Protein AF-A0A7V4T5C8-F1 (afdb_monomer_lite)

Secondary structure (DSSP, 8-state):
-PPPPEEEEESSTT---TTHHHHHHHTT--EEEEETTTTPPPPPGGG-SEEEE---SS-TT-TTT-THHHHHHHHHHHHHHTT--EEE-THHHHHHHHHTTPPEEEEEEEEEEEEE----S-TT-TTTTT---SEEEEEEEEEEPPPTT---

Structure (mmCIF, N/CA/C/O backbone):
data_AF-A0A7V4T5C8-F1
#
_entry.id   AF-A0A7V4T5C8-F1
#
loop_
_atom_site.group_PDB
_atom_site.id
_atom_site.type_symbol
_atom_site.label_atom_id
_atom_site.label_alt_id
_atom_site.label_comp_id
_atom_site.label_asym_id
_atom_site.label_entity_id
_atom_site.label_seq_id
_atom_site.pdbx_PDB_ins_code
_atom_site.Cartn_x
_atom_site.Cartn_y
_atom_site.Cartn_z
_atom_site.occupancy
_atom_site.B_iso_or_equiv
_atom_site.auth_seq_id
_atom_site.auth_comp_id
_atom_site.auth_asym_id
_atom_site.auth_atom_id
_atom_site.pdbx_PDB_model_num
ATOM 1 N N . MET A 1 1 ? 12.016 -25.396 -4.461 1.00 54.81 1 MET A N 1
ATOM 2 C CA . MET A 1 1 ? 11.823 -24.236 -5.357 1.00 54.81 1 MET A CA 1
ATOM 3 C C . MET A 1 1 ? 12.269 -22.999 -4.589 1.00 54.81 1 MET A C 1
ATOM 5 O O . MET A 1 1 ? 12.008 -22.980 -3.389 1.00 54.81 1 MET A O 1
ATOM 9 N N . PRO A 1 2 ? 13.008 -22.051 -5.192 1.00 68.75 2 PRO A N 1
ATOM 10 C CA . PRO A 1 2 ? 13.345 -20.801 -4.510 1.00 68.75 2 PRO A CA 1
ATOM 11 C C . PRO A 1 2 ? 12.057 -20.051 -4.136 1.00 68.75 2 PRO A C 1
ATOM 13 O O . PRO A 1 2 ? 11.071 -20.137 -4.867 1.00 68.75 2 PRO A O 1
ATOM 16 N N . LEU A 1 3 ? 12.049 -19.370 -2.986 1.00 80.88 3 LEU A N 1
ATOM 17 C CA . LEU A 1 3 ? 10.924 -18.514 -2.606 1.00 80.88 3 LEU A CA 1
ATOM 18 C C . LEU A 1 3 ? 10.805 -17.364 -3.610 1.00 80.88 3 LEU A C 1
ATOM 20 O O . LEU A 1 3 ? 11.793 -16.688 -3.890 1.00 80.88 3 LEU A O 1
ATOM 24 N N . MET A 1 4 ? 9.598 -17.145 -4.129 1.00 91.81 4 MET A N 1
ATOM 25 C CA . MET A 1 4 ? 9.291 -15.969 -4.942 1.00 91.81 4 MET A CA 1
ATOM 26 C C . MET A 1 4 ? 9.348 -14.699 -4.076 1.00 91.81 4 MET A C 1
ATOM 28 O O . MET A 1 4 ? 8.933 -14.748 -2.912 1.00 91.81 4 MET A O 1
ATOM 32 N N . PRO A 1 5 ? 9.856 -13.577 -4.609 1.00 96.69 5 PRO A N 1
ATOM 33 C CA . PRO A 1 5 ? 10.064 -12.358 -3.840 1.00 96.69 5 PRO A CA 1
ATOM 34 C C . PRO A 1 5 ? 8.778 -11.574 -3.560 1.00 96.69 5 PRO A C 1
ATOM 36 O O . PRO A 1 5 ? 7.825 -11.586 -4.343 1.00 96.69 5 PRO A O 1
ATOM 39 N N . ILE A 1 6 ? 8.799 -10.836 -2.451 1.00 98.06 6 ILE A N 1
ATOM 40 C CA . ILE A 1 6 ? 7.866 -9.740 -2.182 1.00 98.06 6 ILE A CA 1
ATOM 41 C C . ILE A 1 6 ? 8.316 -8.518 -2.985 1.00 98.06 6 ILE A C 1
ATOM 43 O O . ILE A 1 6 ? 9.495 -8.166 -2.986 1.00 98.06 6 ILE A O 1
ATOM 47 N N . TRP A 1 7 ? 7.388 -7.841 -3.650 1.00 98.00 7 TRP A N 1
ATOM 48 C CA . TRP A 1 7 ? 7.684 -6.634 -4.416 1.00 98.00 7 TRP A CA 1
ATOM 49 C C . TRP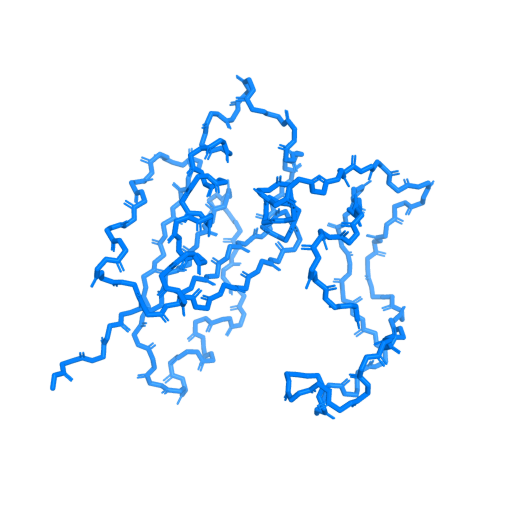 A 1 7 ? 7.212 -5.388 -3.678 1.00 98.00 7 TRP A C 1
ATOM 51 O O . TRP A 1 7 ? 6.043 -5.268 -3.317 1.00 98.00 7 TRP A O 1
ATOM 61 N N . ILE A 1 8 ? 8.134 -4.452 -3.462 1.00 97.94 8 ILE A N 1
ATOM 62 C CA . ILE A 1 8 ? 7.873 -3.179 -2.798 1.00 97.94 8 ILE A CA 1
ATOM 63 C C . ILE A 1 8 ? 7.803 -2.072 -3.854 1.00 97.94 8 ILE A C 1
ATOM 65 O O . ILE A 1 8 ? 8.789 -1.778 -4.533 1.00 97.94 8 ILE A O 1
ATOM 69 N N . ILE A 1 9 ? 6.634 -1.459 -3.991 1.00 97.69 9 ILE A N 1
ATOM 70 C CA . ILE A 1 9 ? 6.352 -0.391 -4.949 1.00 97.69 9 ILE A CA 1
ATOM 71 C C . ILE A 1 9 ? 6.513 0.948 -4.235 1.00 97.69 9 ILE A C 1
ATOM 73 O O . ILE A 1 9 ? 5.810 1.222 -3.265 1.00 97.69 9 ILE A O 1
ATOM 77 N N . ARG A 1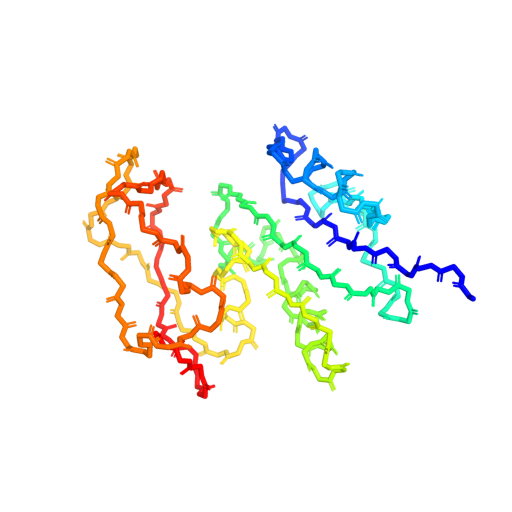 10 ? 7.452 1.777 -4.699 1.00 96.69 10 ARG A N 1
ATOM 78 C CA . ARG A 1 10 ? 7.657 3.144 -4.201 1.00 96.69 10 ARG A CA 1
ATOM 79 C C . ARG A 1 10 ? 7.084 4.170 -5.167 1.00 96.69 10 ARG A C 1
ATOM 81 O O . ARG A 1 10 ? 7.210 4.019 -6.384 1.00 96.69 10 ARG A O 1
ATOM 88 N N . HIS A 1 11 ? 6.557 5.259 -4.614 1.00 95.62 11 HIS A N 1
ATOM 89 C CA . HIS A 1 11 ? 6.019 6.369 -5.403 1.00 95.62 11 HIS A CA 1
ATOM 90 C C . HIS A 1 11 ? 6.954 7.575 -5.450 1.00 95.62 11 HIS A C 1
ATOM 92 O O . HIS A 1 11 ? 6.862 8.368 -6.379 1.00 95.62 11 HIS A O 1
ATOM 98 N N . VAL A 1 12 ? 7.913 7.701 -4.526 1.00 89.19 12 VAL A N 1
ATOM 99 C CA . VAL A 1 12 ? 8.959 8.736 -4.575 1.00 89.19 12 VAL A CA 1
ATOM 100 C C . VAL A 1 12 ? 10.336 8.170 -4.245 1.00 89.19 12 VAL A C 1
ATOM 102 O O . VAL A 1 12 ? 10.495 7.329 -3.364 1.00 89.19 12 VAL A O 1
ATOM 105 N N . ASP A 1 13 ? 11.361 8.684 -4.919 1.00 79.69 13 ASP A N 1
ATOM 106 C CA . ASP A 1 13 ? 12.721 8.129 -4.842 1.00 79.69 13 ASP A CA 1
ATOM 107 C C . ASP A 1 13 ? 13.381 8.260 -3.478 1.00 79.69 13 ASP A C 1
ATOM 109 O O . ASP A 1 13 ? 14.206 7.432 -3.088 1.00 79.69 13 ASP A O 1
ATOM 113 N N . HIS A 1 14 ? 13.017 9.316 -2.756 1.00 75.00 14 HIS A N 1
ATOM 114 C CA . HIS A 1 14 ? 13.562 9.625 -1.443 1.00 75.00 14 HIS A CA 1
ATOM 115 C C . HIS A 1 14 ? 12.779 8.965 -0.301 1.00 75.00 14 HIS A C 1
ATOM 117 O O . HIS A 1 14 ? 13.228 9.036 0.847 1.00 75.00 14 HIS A O 1
ATOM 123 N N . GLU A 1 15 ? 11.641 8.317 -0.577 1.00 72.50 15 GLU A N 1
ATOM 124 C CA . GLU A 1 15 ? 10.942 7.543 0.443 1.00 72.50 15 GLU A CA 1
ATOM 125 C C . GLU A 1 15 ? 11.759 6.292 0.754 1.00 72.50 15 GLU A C 1
ATOM 127 O O . GLU A 1 15 ? 12.058 5.442 -0.093 1.00 72.50 15 GLU A O 1
ATOM 132 N N . ARG A 1 16 ? 12.183 6.220 2.013 1.00 83.25 16 ARG A N 1
ATOM 133 C CA . ARG A 1 16 ? 12.911 5.072 2.532 1.00 83.25 16 ARG A CA 1
ATOM 134 C C . ARG A 1 16 ? 11.925 3.933 2.738 1.00 83.25 16 ARG A C 1
ATOM 136 O O . ARG A 1 16 ? 10.810 4.145 3.194 1.00 83.25 16 ARG A O 1
ATOM 143 N N . LEU A 1 17 ? 12.399 2.708 2.548 1.00 92.25 17 LEU A N 1
ATOM 144 C CA . LEU A 1 17 ? 11.632 1.491 2.835 1.00 92.25 17 LEU A CA 1
ATOM 145 C C . LEU A 1 17 ? 11.387 1.262 4.347 1.00 92.25 17 LEU A C 1
ATOM 147 O O . LEU A 1 17 ? 10.779 0.270 4.742 1.00 92.25 17 LEU A O 1
ATOM 151 N N . GLY A 1 18 ? 11.871 2.163 5.210 1.00 93.12 18 GLY A N 1
ATOM 152 C CA . GLY A 1 18 ? 11.693 2.086 6.657 1.00 93.12 18 GLY A CA 1
ATOM 153 C C . GLY A 1 18 ? 12.231 0.778 7.239 1.00 93.12 18 GLY A C 1
ATOM 154 O O . GLY A 1 18 ? 13.340 0.354 6.918 1.00 93.12 18 GLY A O 1
ATOM 155 N N . HIS A 1 19 ? 11.430 0.144 8.095 1.00 94.62 19 HIS A N 1
ATOM 156 C CA . HIS A 1 19 ? 11.763 -1.131 8.735 1.00 94.62 19 HIS A CA 1
ATOM 157 C C . HIS A 1 19 ? 11.493 -2.359 7.854 1.00 94.62 19 HIS A C 1
ATOM 159 O O . HIS A 1 19 ? 11.933 -3.449 8.213 1.00 94.62 19 HIS A O 1
ATOM 165 N N . ILE A 1 20 ? 10.803 -2.205 6.714 1.00 96.69 20 ILE A N 1
ATOM 166 C CA . ILE A 1 20 ? 10.361 -3.331 5.876 1.00 96.69 20 ILE A CA 1
ATOM 167 C C . ILE A 1 20 ? 11.537 -4.234 5.463 1.00 96.69 20 ILE A C 1
ATOM 169 O O . ILE A 1 20 ? 11.447 -5.427 5.740 1.00 96.69 20 ILE A O 1
ATOM 173 N N . PRO A 1 21 ? 12.657 -3.723 4.902 1.00 96.38 21 PRO A N 1
ATOM 174 C CA . PRO A 1 21 ? 13.799 -4.558 4.524 1.00 96.38 21 PRO A CA 1
ATOM 175 C C . PRO A 1 21 ? 14.317 -5.412 5.680 1.00 96.38 21 PRO A C 1
ATOM 177 O O . PRO A 1 21 ? 14.445 -6.620 5.541 1.00 96.38 21 PRO A O 1
ATOM 180 N N . SER A 1 22 ? 14.513 -4.797 6.851 1.00 97.44 22 SER A N 1
ATOM 181 C CA . SER A 1 22 ? 15.032 -5.485 8.036 1.00 97.44 22 SER A CA 1
ATOM 182 C C . SER A 1 22 ? 14.107 -6.607 8.506 1.00 97.44 22 SER A C 1
ATOM 184 O O . SER A 1 22 ? 14.592 -7.651 8.932 1.00 97.44 22 SER A O 1
ATOM 186 N N . ILE A 1 23 ? 12.788 -6.396 8.444 1.00 96.62 23 ILE A N 1
ATOM 187 C CA . ILE A 1 23 ? 11.791 -7.404 8.828 1.00 96.62 23 ILE A CA 1
ATOM 188 C C . ILE A 1 23 ? 11.786 -8.554 7.814 1.00 96.62 23 ILE A C 1
ATOM 190 O O . ILE A 1 23 ? 11.767 -9.720 8.202 1.00 96.62 23 ILE A O 1
ATOM 194 N N . LEU A 1 24 ? 11.819 -8.247 6.514 1.00 96.81 24 LEU A N 1
ATOM 195 C CA . LEU A 1 24 ? 11.849 -9.271 5.467 1.00 96.81 24 LEU A CA 1
ATOM 196 C C . LEU A 1 24 ? 13.144 -10.093 5.514 1.00 96.81 24 LEU A C 1
ATOM 198 O O . LEU A 1 24 ? 13.086 -11.315 5.378 1.00 96.81 24 LEU A O 1
ATOM 202 N N . ASP A 1 25 ? 14.280 -9.454 5.800 1.00 96.81 25 ASP A N 1
ATOM 203 C CA . ASP A 1 25 ? 15.570 -10.119 6.009 1.00 96.81 25 ASP A CA 1
ATOM 204 C C . ASP A 1 25 ? 15.533 -11.068 7.220 1.00 96.81 25 ASP A C 1
ATOM 206 O O . ASP A 1 25 ? 15.972 -12.217 7.119 1.00 96.81 25 ASP A O 1
ATOM 210 N N . GLU A 1 26 ? 14.959 -10.636 8.351 1.00 97.50 26 GLU A N 1
ATOM 211 C CA . GLU A 1 26 ? 14.777 -11.477 9.547 1.00 97.50 26 GLU A CA 1
ATOM 212 C C . GLU A 1 26 ? 13.906 -12.708 9.250 1.00 97.50 26 GLU A C 1
ATOM 214 O O . GLU A 1 26 ? 14.233 -13.831 9.647 1.00 97.50 26 GLU A O 1
ATOM 219 N N . LEU A 1 27 ? 12.831 -12.511 8.480 1.00 95.94 27 LEU A N 1
ATOM 220 C CA . LEU A 1 27 ? 11.934 -13.574 8.025 1.00 95.94 27 LEU A CA 1
ATOM 221 C C . LEU A 1 27 ? 12.513 -14.412 6.872 1.00 95.94 27 LEU A C 1
ATOM 223 O O . LEU A 1 27 ? 11.904 -15.410 6.483 1.00 95.94 27 LEU A O 1
ATOM 227 N N . LYS A 1 28 ? 13.687 -14.043 6.341 1.00 96.44 28 LYS A N 1
ATOM 228 C CA . LYS A 1 28 ? 14.344 -14.670 5.181 1.00 96.44 28 LYS A CA 1
ATOM 229 C C . LYS A 1 28 ? 13.453 -14.696 3.936 1.00 96.44 28 LYS A C 1
ATOM 231 O O . LYS A 1 28 ? 13.484 -15.652 3.157 1.00 96.44 28 LYS A O 1
ATOM 236 N N . LEU A 1 29 ? 12.652 -13.650 3.760 1.00 96.12 29 LEU A N 1
ATOM 237 C CA . LEU A 1 29 ? 11.794 -13.457 2.600 1.00 96.12 29 LEU A CA 1
ATOM 238 C C . LEU A 1 29 ? 12.539 -12.595 1.575 1.00 96.12 29 LEU A C 1
ATOM 240 O O . LEU A 1 29 ? 12.878 -11.452 1.885 1.00 96.12 29 LEU A O 1
ATOM 244 N N . PRO A 1 30 ? 12.812 -13.108 0.361 1.00 97.19 30 PRO A N 1
ATOM 245 C CA . PRO A 1 30 ? 13.442 -12.298 -0.670 1.00 97.19 30 PRO A CA 1
ATOM 246 C C . PRO A 1 30 ? 12.510 -11.154 -1.074 1.00 97.19 30 PRO A C 1
ATOM 248 O O . PRO A 1 30 ? 11.287 -11.314 -1.083 1.00 97.19 30 PRO A O 1
ATOM 251 N N . TYR A 1 31 ? 13.081 -10.007 -1.434 1.00 97.62 31 TYR A N 1
ATOM 252 C CA . TYR A 1 31 ? 12.302 -8.874 -1.914 1.00 97.62 31 TYR A CA 1
ATOM 253 C C . TYR A 1 31 ? 13.012 -8.087 -3.012 1.00 97.62 31 TYR 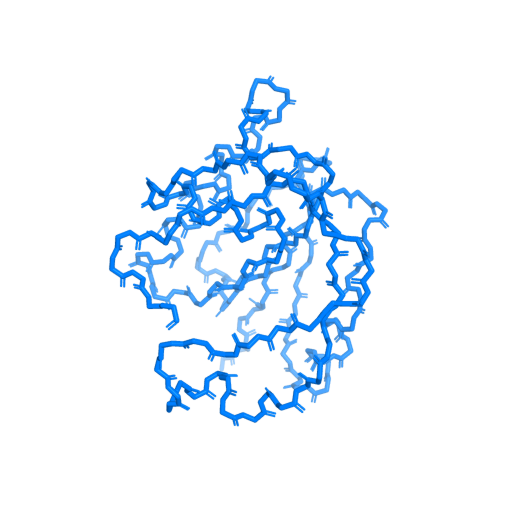A C 1
ATOM 255 O O . TYR A 1 31 ? 14.240 -8.064 -3.112 1.00 97.62 31 TYR A O 1
ATOM 263 N N . HIS A 1 32 ? 12.204 -7.413 -3.821 1.00 96.94 32 HIS A N 1
ATOM 264 C CA . HIS A 1 32 ? 12.634 -6.424 -4.801 1.00 96.94 32 HIS A CA 1
ATOM 265 C C . HIS A 1 32 ? 11.924 -5.101 -4.534 1.00 96.94 32 HIS A C 1
ATOM 267 O O . HIS A 1 32 ? 10.830 -5.078 -3.973 1.00 96.94 32 HIS A O 1
ATOM 273 N N . SER A 1 33 ? 12.541 -3.991 -4.935 1.00 95.94 33 SER A N 1
ATOM 274 C CA . SER A 1 33 ? 11.916 -2.671 -4.858 1.00 95.94 33 SER A CA 1
ATOM 275 C C . SER A 1 33 ? 11.994 -1.963 -6.199 1.00 95.94 33 SER A C 1
ATOM 277 O O . SER A 1 33 ? 13.072 -1.928 -6.792 1.00 95.94 33 SER A O 1
ATOM 279 N N . ILE A 1 34 ? 10.894 -1.343 -6.611 1.00 96.25 34 ILE A N 1
ATOM 280 C CA . ILE A 1 34 ? 10.800 -0.509 -7.816 1.00 96.25 34 ILE A CA 1
ATOM 281 C C . ILE A 1 34 ? 10.327 0.900 -7.450 1.00 96.25 34 ILE A C 1
ATOM 283 O O . ILE A 1 34 ? 9.761 1.104 -6.373 1.00 96.25 34 ILE A O 1
ATOM 287 N N . SER A 1 35 ? 10.578 1.878 -8.318 1.00 95.50 35 SER A N 1
ATOM 288 C CA . SER A 1 35 ? 10.051 3.243 -8.213 1.00 95.50 35 SER A CA 1
ATOM 289 C C . SER A 1 35 ? 9.192 3.584 -9.430 1.00 95.50 35 SER A C 1
ATOM 291 O O . SER A 1 35 ? 9.696 3.734 -10.545 1.00 95.50 35 SER A O 1
ATOM 293 N N . LEU A 1 36 ? 7.885 3.761 -9.220 1.00 95.12 36 LEU A N 1
ATOM 294 C CA . LEU A 1 36 ? 6.979 4.164 -10.298 1.00 95.12 36 LEU A CA 1
ATOM 295 C C . LEU A 1 36 ? 7.194 5.621 -10.728 1.00 95.12 36 LEU A C 1
ATOM 297 O O . LEU A 1 36 ? 6.954 5.944 -11.890 1.00 95.12 36 LEU A O 1
ATOM 301 N N . SER A 1 37 ? 7.724 6.489 -9.854 1.00 89.69 37 SER A N 1
ATOM 302 C CA . SER A 1 37 ? 8.107 7.855 -10.252 1.00 89.69 37 SER A CA 1
ATOM 303 C C . SER A 1 37 ? 9.341 7.903 -11.152 1.00 89.69 37 SER A C 1
ATOM 305 O O . SER A 1 37 ? 9.461 8.834 -11.948 1.00 89.69 37 SER A O 1
ATOM 307 N N . LEU A 1 38 ? 10.203 6.882 -11.109 1.00 92.25 38 LEU A N 1
ATOM 308 C CA . LEU A 1 38 ? 11.296 6.697 -12.075 1.00 92.25 38 LEU A CA 1
ATOM 309 C C . LEU A 1 38 ? 10.887 5.890 -13.307 1.00 92.25 38 LEU A C 1
ATOM 311 O O . LEU A 1 38 ? 11.707 5.687 -14.199 1.00 92.25 38 LEU A O 1
ATOM 315 N N . ASN A 1 39 ? 9.614 5.503 -13.407 1.00 91.94 39 ASN A N 1
ATOM 316 C CA . ASN A 1 39 ? 9.081 4.655 -14.470 1.00 91.94 39 ASN A CA 1
ATOM 317 C C . ASN A 1 39 ? 9.706 3.252 -14.519 1.00 91.94 39 ASN A C 1
ATOM 319 O O . ASN A 1 39 ? 9.763 2.650 -15.595 1.00 91.94 39 ASN A O 1
ATOM 323 N N . ASP A 1 40 ? 10.139 2.710 -13.376 1.00 95.69 40 ASP A N 1
ATOM 324 C CA . ASP A 1 40 ? 10.477 1.290 -13.298 1.00 95.69 40 ASP A CA 1
ATOM 325 C C . ASP A 1 40 ? 9.253 0.442 -13.696 1.00 95.69 40 ASP A C 1
ATOM 327 O O . ASP A 1 40 ? 8.114 0.783 -13.348 1.00 95.69 40 ASP A O 1
ATOM 331 N N . PRO A 1 41 ? 9.445 -0.663 -14.436 1.00 96.44 41 PRO A N 1
ATOM 332 C CA . PRO A 1 41 ? 8.338 -1.513 -14.841 1.00 96.44 41 PRO A CA 1
ATOM 333 C C . PRO A 1 41 ? 7.755 -2.261 -13.638 1.00 96.44 41 PRO A C 1
ATOM 335 O O . PRO A 1 41 ? 8.481 -2.750 -12.771 1.00 96.44 41 PRO A O 1
ATOM 338 N N . LEU A 1 42 ? 6.429 -2.409 -13.628 1.00 97.31 42 LEU A N 1
ATOM 339 C CA . LEU A 1 42 ? 5.755 -3.348 -12.735 1.00 97.31 42 LEU A CA 1
ATOM 340 C C . LEU A 1 42 ? 6.190 -4.786 -13.081 1.00 97.31 42 LEU A C 1
ATOM 342 O O . LEU A 1 42 ? 6.354 -5.098 -14.266 1.00 97.31 42 LEU A O 1
ATOM 346 N N . PRO A 1 43 ? 6.381 -5.663 -12.081 1.00 96.62 43 PRO A N 1
ATOM 347 C CA . PRO A 1 43 ? 6.825 -7.034 -12.313 1.00 96.62 43 PRO A CA 1
ATOM 348 C C . PRO A 1 43 ? 5.746 -7.883 -12.988 1.00 96.62 43 PRO A C 1
ATOM 350 O O . PRO A 1 43 ? 4.557 -7.563 -12.945 1.00 96.62 43 PRO A O 1
ATOM 353 N N . ASN A 1 44 ? 6.144 -9.025 -13.552 1.00 96.44 44 ASN A N 1
ATOM 354 C CA . ASN A 1 44 ? 5.173 -10.058 -13.897 1.00 96.44 44 ASN A CA 1
ATOM 355 C C . ASN A 1 44 ? 4.623 -10.676 -12.600 1.00 96.44 44 ASN A C 1
ATOM 357 O O . ASN A 1 44 ? 5.393 -11.112 -11.750 1.00 96.44 44 ASN A O 1
ATOM 361 N N . LEU A 1 45 ? 3.297 -10.767 -12.466 1.00 96.56 45 LEU A N 1
ATOM 362 C CA . LEU A 1 45 ? 2.637 -11.380 -11.309 1.00 96.56 45 LEU A CA 1
ATOM 363 C C . LEU A 1 45 ? 3.026 -12.851 -11.089 1.00 96.56 45 LEU A C 1
ATOM 365 O O . LEU A 1 45 ? 2.865 -13.348 -9.981 1.00 96.56 45 LEU A O 1
ATOM 369 N N . ASP A 1 46 ? 3.543 -13.551 -12.105 1.00 94.94 46 ASP A N 1
ATOM 370 C CA . ASP A 1 46 ? 4.092 -14.911 -11.958 1.00 94.94 46 ASP A CA 1
ATOM 371 C C . ASP A 1 46 ? 5.365 -14.968 -11.093 1.00 94.94 46 ASP A C 1
ATOM 373 O O . ASP A 1 46 ? 5.782 -16.044 -10.670 1.00 94.94 46 ASP A O 1
ATOM 377 N N . GLU A 1 47 ? 5.980 -13.818 -10.817 1.00 93.12 47 GLU A N 1
ATOM 378 C CA . GLU A 1 47 ? 7.228 -13.670 -10.060 1.00 93.12 47 GLU A CA 1
ATOM 379 C C . GLU A 1 47 ? 7.008 -12.973 -8.705 1.00 93.12 47 GLU A C 1
ATOM 381 O O . GLU A 1 47 ? 7.964 -12.585 -8.032 1.00 93.12 47 GLU A O 1
ATOM 386 N N . VAL A 1 48 ? 5.748 -12.798 -8.292 1.00 95.88 48 VAL A N 1
ATOM 387 C CA . VAL A 1 48 ? 5.357 -12.025 -7.107 1.00 95.88 48 VAL A CA 1
ATOM 388 C C . VAL A 1 48 ? 4.703 -12.939 -6.071 1.00 95.88 48 VAL A C 1
ATOM 390 O O . VAL A 1 48 ? 3.689 -13.569 -6.353 1.00 95.88 48 VAL A O 1
ATOM 393 N N . SER A 1 49 ? 5.253 -13.001 -4.853 1.00 96.94 49 SER A N 1
ATOM 394 C CA . SER A 1 49 ? 4.617 -13.711 -3.722 1.00 96.94 49 SER A CA 1
ATOM 395 C C . SER A 1 49 ? 3.807 -12.801 -2.797 1.00 96.94 49 SER A C 1
ATOM 397 O O . SER A 1 49 ? 3.006 -13.283 -1.999 1.00 96.94 49 SER A O 1
ATOM 399 N N . GLY A 1 50 ? 4.002 -11.489 -2.906 1.00 98.12 50 GLY A N 1
ATOM 400 C CA . GLY A 1 50 ? 3.277 -10.469 -2.160 1.00 98.12 50 GLY A CA 1
ATOM 401 C C . GLY A 1 50 ? 3.692 -9.073 -2.605 1.00 98.12 50 GLY A C 1
ATOM 402 O O . GLY A 1 50 ? 4.763 -8.895 -3.188 1.00 98.12 50 GLY A O 1
ATOM 403 N N . ILE A 1 51 ? 2.839 -8.087 -2.344 1.00 98.62 51 ILE A N 1
ATOM 404 C CA . ILE A 1 51 ? 3.050 -6.698 -2.759 1.00 98.62 51 ILE A CA 1
ATOM 405 C C . ILE A 1 51 ? 2.967 -5.784 -1.541 1.00 98.62 51 ILE A C 1
ATOM 407 O O . ILE A 1 51 ? 2.046 -5.897 -0.733 1.00 98.62 51 ILE A O 1
ATOM 411 N N . ILE A 1 52 ? 3.907 -4.848 -1.436 1.00 98.56 52 ILE A N 1
ATOM 412 C CA . ILE A 1 52 ? 3.830 -3.718 -0.510 1.00 98.56 52 ILE A CA 1
ATOM 413 C C . ILE A 1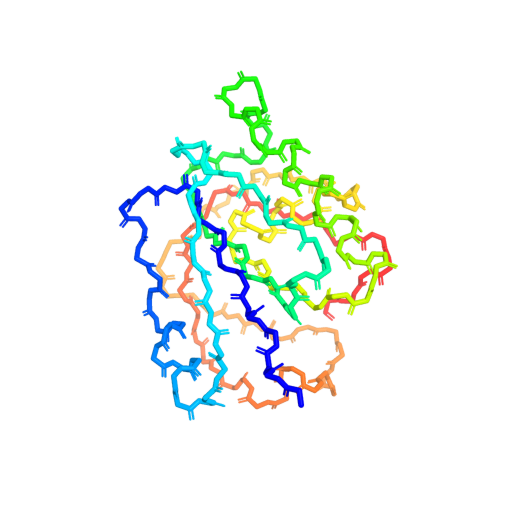 52 ? 3.812 -2.438 -1.344 1.00 98.56 52 ILE A C 1
ATOM 415 O O . ILE A 1 52 ? 4.818 -2.101 -1.961 1.00 98.56 52 ILE A O 1
ATOM 419 N N . SER A 1 53 ? 2.681 -1.736 -1.376 1.00 98.19 53 SER A N 1
ATOM 420 C CA . SER A 1 53 ? 2.552 -0.432 -2.039 1.00 98.19 53 SER A CA 1
ATOM 421 C C . SER A 1 53 ? 2.712 0.681 -1.001 1.00 98.19 53 SER A C 1
ATOM 423 O O . SER A 1 53 ? 1.978 0.734 -0.009 1.00 98.19 53 SER A O 1
ATOM 425 N N . MET A 1 54 ? 3.741 1.509 -1.184 1.00 97.50 54 MET A N 1
ATOM 426 C CA . MET A 1 54 ? 4.218 2.476 -0.191 1.00 97.50 54 MET A CA 1
ATOM 427 C C . MET A 1 54 ? 3.413 3.784 -0.193 1.00 97.50 54 MET A C 1
ATOM 429 O O . MET A 1 54 ? 2.463 3.968 -0.952 1.00 97.50 54 MET A O 1
ATOM 433 N N . GLY A 1 55 ? 3.794 4.712 0.685 1.00 95.56 55 GLY A N 1
ATOM 434 C CA . GLY A 1 55 ? 3.215 6.045 0.732 1.00 95.56 55 GLY A CA 1
ATOM 435 C C . GLY A 1 55 ? 3.656 6.927 -0.436 1.00 95.56 55 GLY A C 1
ATOM 436 O O . GLY A 1 55 ? 4.245 6.485 -1.420 1.00 95.56 55 GLY A O 1
ATOM 437 N N . GLY A 1 56 ? 3.299 8.203 -0.350 1.00 93.75 56 GLY A N 1
ATOM 438 C CA . GLY A 1 56 ? 3.693 9.213 -1.321 1.00 93.75 56 GLY A CA 1
ATOM 439 C C . GLY A 1 56 ? 2.974 10.538 -1.064 1.00 93.75 56 GLY A C 1
ATOM 440 O O . GLY A 1 56 ? 1.906 10.541 -0.455 1.00 93.75 56 GLY A O 1
ATOM 441 N N . PRO A 1 57 ? 3.551 11.673 -1.493 1.00 91.50 57 PRO A N 1
ATOM 442 C CA . PRO A 1 57 ? 2.950 12.997 -1.334 1.00 91.50 57 PRO A CA 1
ATOM 443 C C . PRO A 1 57 ? 1.837 13.304 -2.352 1.00 91.50 57 PRO A C 1
ATOM 445 O O . PRO A 1 57 ? 1.211 14.357 -2.250 1.00 91.50 57 PRO A O 1
ATOM 448 N N . MET A 1 58 ? 1.635 12.441 -3.352 1.00 92.75 58 MET A N 1
ATOM 449 C CA . MET A 1 58 ? 0.617 12.594 -4.396 1.00 92.75 58 MET A CA 1
ATOM 450 C C . MET A 1 58 ? -0.786 12.302 -3.860 1.00 92.75 58 MET A C 1
ATOM 452 O O . MET A 1 58 ? -0.941 11.589 -2.870 1.00 92.75 58 MET A O 1
ATOM 456 N N . SER A 1 59 ? -1.812 12.769 -4.572 1.00 91.94 59 SER A N 1
ATOM 457 C CA . SER A 1 59 ? -3.160 12.219 -4.444 1.00 91.94 59 SER A CA 1
ATOM 458 C C . SER A 1 59 ? -3.348 11.054 -5.418 1.00 91.94 59 SER A C 1
ATOM 460 O O . SER A 1 59 ? -2.885 11.100 -6.558 1.00 91.94 59 SER A O 1
ATOM 462 N N . ALA A 1 60 ? -4.102 10.027 -5.027 1.00 92.62 60 ALA A N 1
ATOM 463 C CA . ALA A 1 60 ? -4.459 8.924 -5.929 1.00 92.62 60 ALA A CA 1
ATOM 464 C C . ALA A 1 60 ? -5.415 9.343 -7.074 1.00 92.62 60 ALA A C 1
ATOM 466 O O . ALA A 1 60 ? -5.696 8.552 -7.977 1.00 92.62 60 ALA A O 1
ATOM 467 N N . TYR A 1 61 ? -5.896 10.592 -7.085 1.00 92.12 61 TYR A N 1
ATOM 468 C CA . TYR A 1 61 ? -6.610 11.172 -8.227 1.00 92.12 61 TYR A CA 1
ATOM 469 C C . TYR A 1 61 ? -5.707 11.890 -9.236 1.00 92.12 61 TYR A C 1
ATOM 471 O O . TYR A 1 61 ? -6.193 12.249 -10.307 1.00 92.12 61 TYR A O 1
ATOM 479 N N . ASP A 1 62 ? -4.412 12.073 -8.962 1.00 92.31 62 ASP A N 1
ATOM 480 C CA . ASP A 1 62 ? -3.489 12.838 -9.818 1.00 92.31 62 ASP A CA 1
ATOM 481 C C . ASP A 1 62 ? -3.061 12.077 -11.096 1.00 92.31 62 ASP A C 1
ATOM 483 O O . ASP A 1 62 ? -1.928 12.195 -11.560 1.00 92.31 62 ASP A O 1
ATOM 487 N N . LYS A 1 63 ? -3.961 11.293 -11.700 1.00 91.38 63 LYS A N 1
ATOM 488 C CA . LYS A 1 63 ? -3.704 10.399 -12.845 1.00 91.38 63 LYS A CA 1
ATOM 489 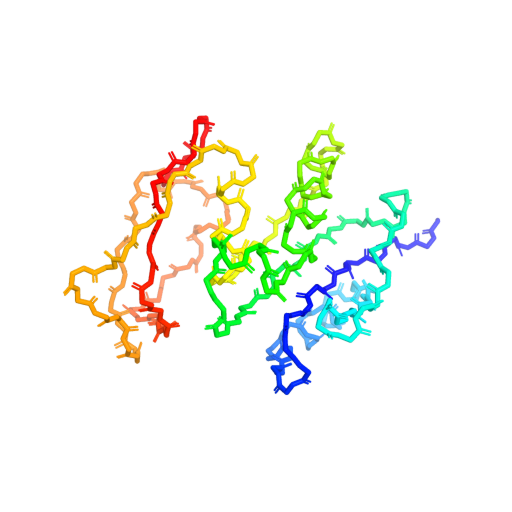C C . LYS A 1 63 ? -3.166 11.130 -14.078 1.00 91.38 63 LYS A C 1
ATOM 491 O O . LYS A 1 63 ? -2.286 10.603 -14.753 1.00 91.38 63 LYS A O 1
ATOM 496 N N . ASP A 1 64 ? -3.612 12.365 -14.307 1.00 92.38 64 ASP A N 1
ATOM 497 C CA . ASP A 1 64 ? -3.136 13.213 -15.411 1.00 92.38 64 ASP A CA 1
ATOM 498 C C . ASP A 1 64 ? -1.656 13.610 -15.255 1.00 92.38 64 ASP A C 1
ATOM 500 O O . ASP A 1 64 ? -0.927 13.770 -16.234 1.00 92.38 64 ASP A O 1
ATOM 504 N N . GLN A 1 65 ? -1.195 13.773 -14.011 1.00 93.56 65 GLN A N 1
ATOM 505 C CA . GLN A 1 65 ? 0.198 14.107 -13.690 1.00 93.56 65 GLN A CA 1
ATOM 506 C C . GLN A 1 65 ? 1.047 12.840 -13.514 1.00 93.56 65 GLN A C 1
ATOM 508 O O . GLN A 1 65 ? 2.255 12.832 -13.768 1.00 93.56 65 GLN A O 1
ATOM 513 N N . HIS A 1 66 ? 0.406 11.754 -13.089 1.00 94.25 66 HIS A N 1
ATOM 514 C CA . HIS A 1 66 ? 1.024 10.520 -12.639 1.00 94.25 66 HIS A CA 1
ATOM 515 C C . HIS A 1 66 ? 0.313 9.307 -13.249 1.00 94.25 66 HIS A C 1
ATOM 517 O O . HIS A 1 66 ? -0.346 8.527 -12.568 1.00 94.25 66 HIS A O 1
ATOM 523 N N . HIS A 1 67 ? 0.508 9.109 -14.554 1.00 93.06 67 HIS A N 1
ATOM 524 C CA . HIS A 1 67 ? -0.096 8.012 -15.326 1.00 93.06 67 HIS A CA 1
ATOM 525 C C . HIS A 1 67 ? 0.189 6.602 -14.770 1.00 93.06 67 HIS A C 1
ATOM 527 O O . HIS A 1 67 ? -0.489 5.639 -15.126 1.00 93.06 67 HIS A O 1
ATOM 533 N N . TRP A 1 68 ? 1.215 6.442 -13.927 1.00 95.38 68 TRP A N 1
ATOM 534 C CA . TRP A 1 68 ? 1.502 5.175 -13.257 1.00 95.38 68 TRP A CA 1
ATOM 535 C C . TRP A 1 68 ? 0.438 4.794 -12.218 1.00 95.38 68 TRP A C 1
ATOM 537 O O . TRP A 1 68 ? 0.281 3.602 -11.982 1.00 95.38 68 TRP A O 1
ATOM 547 N N . ILE A 1 69 ? -0.345 5.742 -11.685 1.00 96.69 69 ILE A N 1
ATOM 548 C CA . ILE A 1 69 ? -1.429 5.459 -10.727 1.00 96.69 69 ILE A CA 1
ATOM 549 C C . ILE A 1 69 ? -2.465 4.517 -11.355 1.00 96.69 69 ILE A C 1
ATOM 551 O O . ILE A 1 69 ? -2.844 3.514 -10.759 1.00 96.69 69 ILE A O 1
ATOM 555 N N . GLU A 1 70 ? -2.887 4.776 -12.597 1.00 96.06 70 GLU A N 1
ATOM 556 C CA . GLU A 1 70 ? -3.843 3.902 -13.298 1.00 96.06 70 GLU A CA 1
ATOM 557 C C . GLU A 1 70 ? -3.275 2.505 -13.563 1.00 96.06 70 GLU A C 1
ATOM 559 O O . GLU A 1 70 ? -3.988 1.501 -13.468 1.00 96.06 70 GLU A O 1
ATOM 564 N N . LYS A 1 71 ? -1.978 2.436 -13.887 1.00 96.88 71 LYS A N 1
ATOM 565 C CA . LYS A 1 71 ? -1.278 1.166 -14.108 1.00 96.88 71 LYS A CA 1
ATOM 566 C C . LYS A 1 71 ? -1.179 0.369 -12.813 1.00 96.88 71 LYS A C 1
ATOM 568 O O . LYS A 1 71 ? -1.395 -0.840 -12.834 1.00 96.88 71 LYS A O 1
ATOM 573 N N . GLU A 1 72 ? -0.889 1.038 -11.703 1.00 98.19 72 GLU A N 1
ATOM 574 C CA . GLU A 1 72 ? -0.826 0.418 -10.388 1.00 98.19 72 GLU A CA 1
ATOM 575 C C . GLU A 1 72 ? -2.200 -0.089 -9.944 1.00 98.19 72 GLU A C 1
ATOM 577 O O . GLU A 1 72 ? -2.306 -1.247 -9.562 1.00 98.19 72 GLU A O 1
ATOM 582 N N . GLU A 1 73 ? -3.277 0.690 -10.094 1.00 98.19 73 GLU A N 1
ATOM 583 C CA . GLU A 1 73 ? -4.639 0.212 -9.802 1.00 98.19 73 GLU A CA 1
ATOM 584 C C . GLU A 1 73 ? -4.975 -1.080 -10.564 1.00 98.19 73 GLU A C 1
ATOM 586 O O . GLU A 1 73 ? -5.505 -2.035 -9.992 1.00 98.19 73 GLU A O 1
ATOM 591 N N . ALA A 1 74 ? -4.667 -1.125 -11.866 1.00 98.19 74 ALA A N 1
ATOM 592 C CA . ALA A 1 74 ? -4.901 -2.307 -12.693 1.00 98.19 74 ALA A CA 1
ATOM 593 C C . ALA A 1 74 ? -4.050 -3.505 -12.248 1.00 98.19 74 ALA A C 1
ATOM 595 O O . ALA A 1 74 ? -4.540 -4.637 -12.220 1.00 98.19 74 ALA A O 1
ATOM 596 N N . PHE A 1 75 ? -2.801 -3.253 -11.862 1.00 98.56 75 PHE A N 1
ATOM 597 C CA . PHE A 1 75 ? -1.888 -4.265 -11.351 1.00 98.56 75 PHE A CA 1
ATOM 598 C C . PHE A 1 75 ? -2.344 -4.826 -10.001 1.00 98.56 75 PHE A C 1
ATOM 600 O O . PHE A 1 75 ? -2.392 -6.043 -9.842 1.00 98.56 75 PHE A O 1
ATOM 607 N N . LEU A 1 76 ? -2.758 -3.972 -9.061 1.00 98.50 76 LEU A N 1
ATOM 608 C CA . LEU A 1 76 ? -3.255 -4.386 -7.748 1.00 98.50 76 LEU A CA 1
ATOM 609 C C . LEU A 1 76 ? -4.569 -5.174 -7.857 1.00 98.50 76 LEU A C 1
ATOM 611 O O . LEU A 1 76 ? -4.717 -6.190 -7.178 1.00 98.50 76 LEU A O 1
ATOM 615 N N . ARG A 1 77 ? -5.487 -4.784 -8.757 1.00 98.38 77 ARG A N 1
ATOM 616 C CA . ARG A 1 77 ? -6.668 -5.610 -9.081 1.00 98.38 77 ARG A CA 1
ATOM 617 C C . ARG A 1 77 ? -6.267 -6.989 -9.599 1.00 98.38 77 ARG A C 1
ATOM 619 O O . ARG A 1 77 ? -6.736 -7.993 -9.076 1.00 98.38 77 ARG A O 1
ATOM 626 N N . SER A 1 78 ? -5.366 -7.037 -10.580 1.00 98.50 78 SER A N 1
ATOM 627 C CA . SER A 1 78 ? -4.910 -8.299 -11.178 1.00 98.50 78 SER A CA 1
ATOM 628 C C . SER A 1 78 ? -4.191 -9.191 -10.158 1.00 98.50 78 SER A C 1
ATOM 630 O O . SER A 1 78 ? -4.321 -10.410 -10.194 1.00 98.50 78 SER A O 1
ATOM 632 N N . ALA A 1 79 ? -3.437 -8.601 -9.228 1.00 98.50 79 ALA A N 1
ATOM 633 C CA . ALA A 1 79 ? -2.792 -9.328 -8.142 1.00 98.50 79 ALA A CA 1
ATOM 634 C C . ALA A 1 79 ? -3.818 -9.930 -7.172 1.00 98.50 79 ALA A C 1
ATOM 636 O O . ALA A 1 79 ? -3.715 -11.103 -6.819 1.00 98.50 79 ALA A O 1
ATOM 637 N N . HIS A 1 80 ? -4.837 -9.154 -6.795 1.00 97.88 80 HIS A N 1
ATOM 638 C CA . HIS A 1 80 ? -5.929 -9.629 -5.950 1.00 97.88 80 HIS A CA 1
ATOM 639 C C . HIS A 1 80 ? -6.717 -10.775 -6.599 1.00 97.88 80 HIS A C 1
ATOM 641 O O . HIS A 1 80 ? -6.992 -11.766 -5.933 1.00 97.88 80 HIS A O 1
ATOM 647 N N . GLU A 1 81 ? -7.018 -10.691 -7.900 1.00 97.94 81 GLU A N 1
ATOM 648 C CA . GLU A 1 81 ? -7.676 -11.770 -8.661 1.00 97.94 81 GLU A CA 1
ATOM 649 C C . GLU A 1 81 ? -6.868 -13.081 -8.684 1.00 97.94 81 GLU A C 1
ATOM 651 O O . GLU A 1 81 ? -7.419 -14.145 -8.963 1.00 97.94 81 GLU A O 1
ATOM 656 N N . ARG A 1 82 ? -5.564 -13.013 -8.391 1.00 97.75 82 ARG A N 1
ATOM 657 C CA . ARG A 1 82 ? -4.648 -14.159 -8.297 1.00 97.75 82 ARG A CA 1
ATOM 658 C C . ARG A 1 82 ? -4.350 -14.577 -6.855 1.00 97.75 82 ARG A C 1
ATOM 660 O O . ARG A 1 82 ? -3.397 -15.323 -6.638 1.00 97.75 82 ARG A O 1
ATOM 667 N N . ASP A 1 83 ? -5.111 -14.074 -5.883 1.00 97.44 83 ASP A N 1
ATOM 668 C CA . ASP A 1 83 ? -4.914 -14.315 -4.449 1.00 97.44 83 ASP A CA 1
ATOM 669 C C . ASP A 1 83 ? -3.516 -13.908 -3.931 1.00 97.44 83 ASP A C 1
ATOM 671 O O . ASP A 1 83 ? -3.037 -14.417 -2.914 1.00 97.44 83 ASP A O 1
ATOM 675 N N . ILE A 1 84 ? -2.841 -12.970 -4.609 1.00 98.25 84 ILE A N 1
ATOM 676 C CA . ILE A 1 84 ? -1.558 -12.433 -4.145 1.00 98.25 84 ILE A CA 1
ATOM 677 C C . ILE A 1 84 ? -1.839 -11.443 -3.004 1.00 98.25 84 ILE A C 1
ATOM 679 O O . ILE A 1 84 ? -2.623 -10.509 -3.189 1.00 98.25 84 ILE A O 1
ATOM 683 N N . PRO A 1 85 ? -1.207 -11.594 -1.824 1.00 97.62 85 PRO A N 1
ATOM 684 C CA . PRO A 1 85 ? -1.423 -10.690 -0.700 1.00 97.62 85 PRO A CA 1
ATOM 685 C C . PRO A 1 85 ? -0.840 -9.298 -0.976 1.00 97.62 85 PRO A C 1
ATOM 687 O O . PRO A 1 85 ? 0.293 -9.163 -1.444 1.00 97.62 85 PRO A O 1
ATOM 690 N N . ILE A 1 86 ? -1.605 -8.259 -0.633 1.00 98.50 86 ILE A N 1
ATOM 691 C CA . ILE A 1 86 ? -1.253 -6.852 -0.860 1.00 98.50 86 ILE A CA 1
ATOM 692 C C . ILE A 1 86 ? -1.348 -6.088 0.460 1.00 98.50 86 ILE A C 1
ATOM 694 O O . ILE A 1 86 ? -2.374 -6.133 1.138 1.00 98.50 86 ILE A O 1
ATOM 698 N N . LEU A 1 87 ? -0.297 -5.342 0.795 1.00 98.00 87 LEU A N 1
ATOM 699 C CA . LEU A 1 87 ? -0.290 -4.344 1.859 1.00 98.00 87 LEU A CA 1
ATOM 700 C C . LEU A 1 87 ? -0.145 -2.950 1.241 1.00 98.00 87 LEU A C 1
ATOM 702 O O . LEU A 1 87 ? 0.905 -2.622 0.694 1.00 98.00 87 LEU A O 1
ATOM 706 N N . GLY A 1 88 ? -1.188 -2.126 1.340 1.00 97.81 88 GLY A N 1
ATOM 707 C CA . GLY A 1 88 ? -1.138 -0.713 0.958 1.00 97.81 88 GLY A CA 1
ATOM 708 C C . GLY A 1 88 ? -0.904 0.182 2.176 1.00 97.81 88 GLY A C 1
ATOM 709 O O . GLY A 1 88 ? -1.600 0.047 3.181 1.00 97.81 88 GLY A O 1
ATOM 710 N N . ILE A 1 89 ? 0.058 1.101 2.092 1.00 96.38 89 ILE A N 1
ATOM 711 C CA . ILE A 1 89 ? 0.430 2.022 3.175 1.00 96.38 89 ILE A CA 1
ATOM 712 C C . ILE A 1 89 ? 0.217 3.459 2.699 1.00 96.38 89 ILE A C 1
ATOM 714 O O . ILE A 1 89 ? 0.768 3.855 1.679 1.00 96.38 89 ILE A O 1
ATOM 718 N N . CYS A 1 90 ? -0.544 4.264 3.450 1.00 94.81 90 CYS A N 1
ATOM 719 C CA . CYS A 1 90 ? -0.835 5.661 3.099 1.00 94.81 90 CYS A CA 1
ATOM 720 C C . CYS A 1 90 ? -1.403 5.773 1.664 1.00 94.81 90 CYS A C 1
ATOM 722 O O . CYS A 1 90 ? -2.475 5.220 1.405 1.00 94.81 90 CYS A O 1
ATOM 724 N N . LEU A 1 91 ? -0.689 6.416 0.730 1.00 96.69 91 LEU A N 1
ATOM 725 C CA . LEU A 1 91 ? -1.066 6.500 -0.685 1.00 96.69 91 LEU A CA 1
ATOM 726 C C . LEU A 1 91 ? -1.311 5.118 -1.309 1.00 96.69 91 LEU A C 1
ATOM 728 O O . LEU A 1 91 ? -2.316 4.931 -1.984 1.00 96.69 91 LEU A O 1
ATOM 732 N N . GLY A 1 92 ? -0.472 4.116 -1.039 1.00 97.62 92 GLY A N 1
ATOM 733 C CA . GLY A 1 92 ? -0.690 2.764 -1.557 1.00 97.62 92 GLY A CA 1
ATOM 734 C C . GLY A 1 92 ? -1.996 2.132 -1.064 1.00 97.62 92 GLY A C 1
ATOM 735 O O . GLY A 1 92 ? -2.662 1.404 -1.797 1.00 97.62 92 GLY A O 1
ATOM 736 N N . GLY A 1 93 ? -2.420 2.455 0.164 1.00 97.69 93 GLY A N 1
ATOM 737 C CA . GLY A 1 93 ? -3.723 2.040 0.698 1.00 97.69 93 GLY A CA 1
ATOM 738 C C . GLY A 1 93 ? -4.889 2.738 -0.004 1.00 97.69 93 GLY A C 1
ATOM 739 O O . GLY A 1 93 ? -5.891 2.104 -0.325 1.00 97.69 93 GLY A O 1
ATOM 740 N N . GLN A 1 94 ? -4.727 4.024 -0.307 1.00 97.81 94 GLN A N 1
ATOM 741 C CA . GLN A 1 94 ? -5.684 4.815 -1.078 1.00 97.81 94 GLN A CA 1
ATOM 742 C C . GLN A 1 94 ? -5.830 4.303 -2.519 1.00 97.81 94 GLN A C 1
ATOM 744 O O . GLN A 1 94 ? -6.952 4.089 -2.973 1.00 97.81 94 GLN A O 1
ATOM 749 N N . ILE A 1 95 ? -4.716 4.049 -3.216 1.00 98.00 95 ILE A N 1
ATOM 750 C CA . ILE A 1 95 ? -4.704 3.487 -4.576 1.00 98.00 95 ILE A CA 1
ATOM 751 C C . ILE A 1 95 ? -5.370 2.110 -4.576 1.00 98.00 95 ILE A C 1
ATOM 753 O O . ILE A 1 95 ? -6.225 1.846 -5.419 1.00 98.00 95 ILE A O 1
ATOM 757 N N . LEU A 1 96 ? -5.047 1.252 -3.601 1.00 98.44 96 LEU A N 1
ATOM 758 C CA . LEU A 1 96 ? -5.691 -0.052 -3.455 1.00 98.44 96 LEU A CA 1
ATOM 759 C C . LEU A 1 96 ? -7.205 0.085 -3.245 1.00 98.44 96 LEU A C 1
ATOM 761 O O . LEU A 1 96 ? -7.978 -0.590 -3.918 1.00 98.44 96 LEU A O 1
ATOM 765 N N . ALA A 1 97 ? -7.648 0.975 -2.357 1.00 98.00 97 ALA A N 1
ATOM 766 C CA . ALA A 1 97 ? -9.070 1.204 -2.121 1.00 98.00 97 ALA A CA 1
ATOM 767 C C . ALA A 1 97 ? -9.786 1.706 -3.391 1.00 98.00 97 ALA A C 1
ATOM 769 O O . ALA A 1 97 ? -10.838 1.179 -3.767 1.00 98.00 97 ALA A O 1
ATOM 770 N N . GLN A 1 98 ? -9.189 2.672 -4.093 1.00 97.19 98 GLN A N 1
ATOM 771 C CA . GLN A 1 98 ? -9.701 3.218 -5.350 1.00 97.19 98 GLN A CA 1
ATOM 772 C C . GLN A 1 98 ? -9.756 2.164 -6.461 1.00 97.19 98 GLN A C 1
ATOM 774 O O . GLN A 1 98 ? -10.716 2.128 -7.235 1.00 97.19 98 GLN A O 1
ATOM 779 N N . ALA A 1 99 ? -8.787 1.245 -6.498 1.00 97.25 99 ALA A N 1
ATOM 780 C CA . ALA A 1 99 ? -8.771 0.128 -7.432 1.00 97.25 99 ALA A CA 1
ATOM 781 C C . ALA A 1 99 ? -10.023 -0.761 -7.303 1.00 97.25 99 ALA A C 1
ATOM 783 O O . ALA A 1 99 ? -10.455 -1.325 -8.311 1.00 97.25 99 ALA A O 1
ATOM 784 N N . PHE A 1 100 ? -10.635 -0.814 -6.111 1.00 97.50 100 PHE A N 1
ATOM 785 C CA . PHE A 1 100 ? -11.887 -1.518 -5.797 1.00 97.50 100 PHE A CA 1
ATOM 786 C C . PHE A 1 100 ? -13.107 -0.591 -5.662 1.00 97.50 100 PHE A C 1
ATOM 788 O O . PHE A 1 100 ? -14.113 -0.945 -5.044 1.00 97.50 100 PHE A O 1
ATOM 795 N N . GLY A 1 101 ? -13.045 0.596 -6.269 1.00 95.94 101 GLY A N 1
ATOM 796 C CA . GLY A 1 101 ? -14.184 1.503 -6.405 1.00 95.94 101 GLY A CA 1
ATOM 797 C C . GLY A 1 101 ? -14.514 2.327 -5.160 1.00 95.94 101 GLY A C 1
ATOM 798 O O . GLY A 1 101 ? -15.545 3.005 -5.152 1.00 95.94 101 GLY A O 1
ATOM 799 N N . ALA A 1 102 ? -13.673 2.301 -4.121 1.00 97.06 102 ALA A N 1
ATOM 800 C CA . ALA A 1 102 ? -13.820 3.237 -3.015 1.00 97.06 102 ALA A CA 1
ATOM 801 C C . ALA A 1 102 ? -13.519 4.667 -3.470 1.00 97.06 102 ALA A C 1
ATOM 803 O O . ALA A 1 102 ? -12.678 4.905 -4.340 1.00 97.06 102 ALA A O 1
ATOM 804 N N . LYS A 1 103 ? -14.201 5.633 -2.856 1.00 95.50 103 LYS A N 1
ATOM 805 C CA . LYS A 1 103 ? -13.914 7.048 -3.075 1.00 95.50 103 LYS A CA 1
ATOM 806 C C . LYS A 1 103 ? -12.908 7.528 -2.049 1.00 95.50 103 LYS A C 1
ATOM 808 O O . LYS A 1 103 ? -12.995 7.184 -0.872 1.00 95.50 103 LYS A O 1
ATOM 813 N N . ILE A 1 104 ? -11.998 8.366 -2.512 1.00 94.25 104 ILE A N 1
ATOM 814 C CA . ILE A 1 104 ? -11.081 9.127 -1.674 1.00 94.25 104 ILE A CA 1
ATOM 815 C C . ILE A 1 104 ? -11.655 10.522 -1.462 1.00 94.25 104 ILE A C 1
ATOM 817 O O . ILE A 1 104 ? -12.211 11.124 -2.386 1.00 94.25 104 ILE A O 1
ATOM 821 N N . HIS A 1 105 ? -11.496 11.033 -0.248 1.00 92.88 105 HIS A N 1
ATOM 822 C CA . HIS A 1 105 ? -11.970 12.334 0.194 1.00 92.88 105 HIS A CA 1
ATOM 823 C C . HIS A 1 105 ? -10.865 13.048 0.958 1.00 92.88 105 HIS A C 1
ATOM 825 O O . HIS A 1 105 ? -10.104 12.416 1.689 1.00 92.88 105 HIS A O 1
ATOM 831 N N . LYS A 1 106 ? -10.827 14.378 0.876 1.00 91.50 106 LYS A N 1
ATOM 832 C CA . LYS A 1 106 ? -9.987 15.160 1.786 1.00 91.50 106 LYS A CA 1
ATOM 833 C C . LYS A 1 106 ? -10.500 15.003 3.209 1.00 91.50 106 LYS A C 1
ATOM 835 O O . LYS A 1 106 ? -11.698 15.174 3.452 1.00 91.50 106 LYS A O 1
ATOM 840 N N . THR A 1 107 ? -9.607 14.735 4.156 1.00 86.88 107 THR A N 1
ATOM 841 C CA . THR A 1 107 ? -10.004 14.760 5.564 1.00 86.88 107 THR A CA 1
ATOM 842 C C . THR A 1 107 ? -10.321 16.201 5.994 1.00 86.88 107 THR A C 1
ATOM 844 O O . THR A 1 107 ? -9.574 17.123 5.649 1.00 86.88 107 THR A O 1
ATOM 847 N N . PRO A 1 108 ? -11.398 16.438 6.772 1.00 83.88 108 PRO A N 1
ATOM 848 C CA . PRO A 1 108 ? -11.689 17.756 7.340 1.00 83.88 108 PRO A CA 1
ATOM 849 C C . PRO A 1 108 ? -10.561 18.288 8.231 1.00 83.88 108 PRO A C 1
ATOM 851 O O . PRO A 1 108 ? -10.406 19.499 8.387 1.00 83.88 108 PRO A O 1
ATOM 854 N N . LYS A 1 109 ? -9.783 17.381 8.832 1.00 86.69 109 LYS A N 1
ATOM 855 C CA . LYS A 1 109 ? -8.637 17.700 9.676 1.00 86.69 109 LYS A CA 1
ATOM 856 C C . LYS A 1 109 ? -7.475 16.800 9.287 1.00 86.69 109 LYS A C 1
ATOM 858 O O . LYS A 1 109 ? -7.560 15.589 9.446 1.00 86.69 109 LYS A O 1
ATOM 863 N N . CYS A 1 110 ? -6.396 17.410 8.810 1.00 87.06 110 CYS A N 1
ATOM 864 C CA . CYS A 1 110 ? -5.170 16.687 8.500 1.00 87.06 110 CYS A CA 1
ATOM 865 C C . CYS A 1 110 ? -4.633 15.959 9.742 1.00 87.06 110 CYS A C 1
ATOM 867 O O . CYS A 1 110 ? -4.611 16.521 10.843 1.00 87.06 110 CYS A O 1
ATOM 869 N N . GLU A 1 111 ? -4.207 14.717 9.540 1.00 90.56 111 GLU A N 1
ATOM 870 C CA . GLU A 1 111 ? -3.660 13.847 10.572 1.00 90.56 111 GLU A CA 1
ATOM 871 C C . GLU A 1 111 ? -2.134 13.824 10.430 1.00 90.56 111 GLU A C 1
ATOM 873 O O . GLU A 1 111 ? -1.587 13.314 9.451 1.00 90.56 111 GLU A O 1
ATOM 878 N N . LEU A 1 112 ? -1.458 14.469 11.390 1.00 92.50 112 LEU A N 1
ATOM 879 C CA . LEU A 1 112 ? -0.015 14.717 11.392 1.00 92.50 112 LEU A CA 1
ATOM 880 C C . LEU A 1 112 ? 0.587 14.316 12.740 1.00 92.50 112 LEU A C 1
ATOM 882 O O . LEU A 1 112 ? 0.262 14.912 13.769 1.00 92.50 112 LEU A O 1
ATOM 886 N N . GLY A 1 113 ? 1.520 13.368 12.719 1.00 94.31 113 GLY A N 1
ATOM 887 C CA . GLY A 1 113 ? 2.248 12.907 13.897 1.00 94.31 113 GLY A CA 1
ATOM 888 C C . GLY A 1 113 ? 1.667 11.636 14.510 1.00 94.31 113 GLY A C 1
ATOM 889 O O . GLY A 1 113 ? 0.949 10.884 13.860 1.00 94.31 113 GLY A O 1
ATOM 890 N N . TRP A 1 114 ? 2.025 11.373 15.763 1.00 95.12 114 TRP A N 1
ATOM 891 C CA . TRP A 1 114 ? 1.549 10.208 16.507 1.00 95.12 114 TRP A CA 1
ATOM 892 C C . TRP A 1 114 ? 0.137 10.465 17.019 1.00 95.12 114 TRP A C 1
ATOM 894 O O . TRP A 1 114 ? -0.072 11.385 17.812 1.00 95.12 114 TRP A O 1
ATOM 904 N N . LEU A 1 115 ? -0.819 9.683 16.525 1.00 93.50 115 LEU A N 1
ATOM 905 C CA . LEU A 1 115 ? -2.231 9.810 16.857 1.00 93.50 115 LEU A CA 1
ATOM 906 C C . LEU A 1 115 ? -2.790 8.465 17.324 1.00 93.50 115 LEU A C 1
ATOM 908 O O . LEU A 1 115 ? -2.408 7.423 16.776 1.00 93.50 115 LEU A O 1
ATOM 912 N N . PRO A 1 116 ? -3.729 8.475 18.280 1.00 92.00 116 PRO A N 1
ATOM 913 C CA . PRO A 1 116 ? -4.336 7.250 18.757 1.00 92.00 116 PRO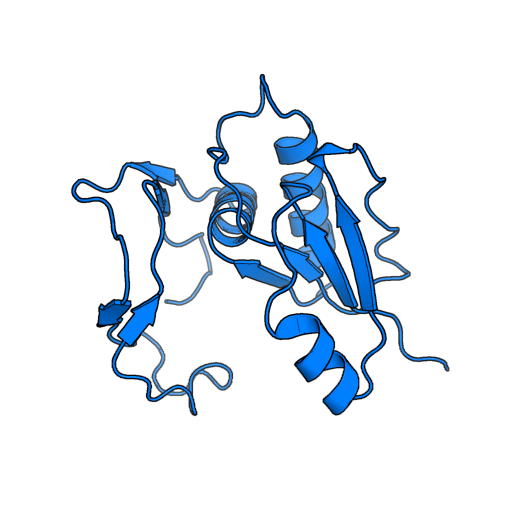 A CA 1
ATOM 914 C C . PRO A 1 116 ? -5.262 6.663 17.694 1.00 92.00 116 PRO A C 1
ATOM 916 O O . PRO A 1 116 ? -6.079 7.376 17.109 1.00 92.00 116 PRO A O 1
ATOM 919 N N . LEU A 1 117 ? -5.186 5.347 17.491 1.00 88.06 117 LEU A N 1
ATOM 920 C CA . LEU A 1 117 ? -6.146 4.605 16.675 1.00 88.06 117 LEU A CA 1
ATOM 921 C C . LEU A 1 117 ? -6.868 3.567 17.524 1.00 88.06 117 LEU A C 1
ATOM 923 O O . LEU A 1 117 ? -6.265 2.850 18.317 1.00 88.06 117 LEU A O 1
ATOM 927 N N . THR A 1 118 ? -8.177 3.458 17.319 1.00 86.12 118 THR A N 1
ATOM 928 C CA . THR A 1 118 ? -8.983 2.396 17.925 1.00 86.12 118 THR A CA 1
ATOM 929 C C . THR A 1 118 ? -9.243 1.320 16.885 1.00 86.12 118 THR A C 1
ATOM 931 O O . THR A 1 118 ? -9.742 1.624 15.805 1.00 86.12 118 THR A O 1
ATOM 934 N N . LYS A 1 119 ? -8.949 0.058 17.211 1.00 85.50 119 LYS A N 1
ATOM 935 C CA . LYS A 1 119 ? -9.349 -1.065 16.355 1.00 85.50 119 LYS A CA 1
ATOM 936 C C . LYS A 1 119 ? -10.865 -1.143 16.265 1.00 85.50 119 LYS A C 1
ATOM 938 O O . LYS A 1 119 ? -11.551 -1.220 17.286 1.00 85.50 119 LYS A O 1
ATOM 943 N N . THR A 1 120 ? -11.378 -1.207 15.048 1.00 86.19 120 THR A N 1
ATOM 944 C CA . THR A 1 120 ? -12.803 -1.392 14.777 1.00 86.19 120 THR A CA 1
ATOM 945 C C . THR A 1 120 ? -13.075 -2.747 14.123 1.00 86.19 120 THR A C 1
ATOM 947 O O . THR A 1 120 ? -12.153 -3.505 13.846 1.00 86.19 120 THR A O 1
ATOM 950 N N . GLY A 1 121 ? -14.357 -3.100 13.995 1.00 82.12 121 GLY A N 1
ATOM 951 C CA . GLY A 1 121 ? -14.809 -4.325 13.332 1.00 82.12 121 GLY A CA 1
ATOM 952 C C . GLY A 1 121 ? -14.331 -5.631 13.972 1.00 82.12 121 GLY A C 1
ATOM 953 O O . GLY A 1 121 ? -14.579 -5.860 15.162 1.00 82.12 121 GLY A O 1
ATOM 954 N N . ASN A 1 122 ? -13.748 -6.541 13.180 1.00 80.31 122 ASN A N 1
ATOM 955 C CA . ASN A 1 122 ? -13.461 -7.907 13.637 1.00 80.31 122 ASN A CA 1
ATOM 956 C C . ASN A 1 122 ? -12.263 -7.959 14.600 1.00 80.31 122 ASN A C 1
ATOM 958 O O . ASN A 1 122 ? -11.108 -8.061 14.186 1.00 80.31 122 ASN A O 1
ATOM 962 N N . GLN A 1 123 ? -12.560 -8.016 15.899 1.00 75.81 123 GLN A N 1
ATOM 963 C CA . GLN A 1 123 ? -11.564 -8.109 16.975 1.00 75.81 123 GLN A CA 1
ATOM 964 C C . GLN A 1 123 ? -10.682 -9.370 16.898 1.00 75.81 123 GLN A C 1
ATOM 966 O O . GLN A 1 123 ? -9.583 -9.387 17.446 1.00 75.81 123 GLN A O 1
ATOM 971 N N . ASN A 1 124 ? -11.126 -10.409 16.183 1.00 80.50 124 ASN A N 1
ATOM 972 C CA . ASN A 1 124 ? -10.373 -11.646 15.977 1.00 80.50 124 ASN A CA 1
ATOM 973 C C . ASN A 1 124 ? -9.574 -11.655 14.664 1.00 80.50 124 ASN A C 1
ATOM 975 O O . ASN A 1 124 ? -9.118 -12.719 14.242 1.00 80.50 124 ASN A O 1
ATOM 979 N N . ASN A 1 125 ? -9.410 -10.508 13.992 1.00 86.25 125 ASN A N 1
ATOM 980 C CA . ASN A 1 125 ? -8.606 -10.427 12.777 1.00 86.25 125 ASN A CA 1
ATOM 981 C C . ASN A 1 125 ? -7.165 -10.910 13.067 1.00 86.25 125 ASN A C 1
ATOM 983 O O . ASN A 1 125 ? -6.461 -10.291 13.873 1.00 86.25 125 ASN A O 1
ATOM 987 N N . PRO A 1 126 ? -6.691 -11.994 12.419 1.00 88.44 126 PRO A N 1
ATOM 988 C CA . PRO A 1 126 ? -5.387 -12.580 12.716 1.00 88.44 126 PRO A CA 1
ATOM 989 C C . PRO A 1 126 ? -4.212 -11.644 12.408 1.00 88.44 126 PRO A C 1
ATOM 991 O O . PRO A 1 126 ? -3.154 -11.820 13.012 1.00 88.44 126 PRO A O 1
ATOM 994 N N . LEU A 1 127 ? -4.396 -10.653 11.527 1.00 87.69 127 LEU A N 1
ATOM 995 C CA . LEU A 1 127 ? -3.391 -9.634 11.212 1.00 87.69 127 LEU A CA 1
ATOM 996 C C . LEU A 1 127 ? -3.258 -8.592 12.329 1.00 87.69 127 LEU A C 1
ATOM 998 O O . LEU A 1 127 ? -2.168 -8.086 12.575 1.00 87.69 127 LEU A O 1
ATOM 1002 N N . LEU A 1 128 ? -4.355 -8.290 13.030 1.00 86.50 128 LEU A N 1
ATOM 1003 C CA . LEU A 1 128 ? -4.411 -7.219 14.031 1.00 86.50 128 LEU A CA 1
ATOM 1004 C C . LEU A 1 128 ? -4.421 -7.738 15.476 1.00 86.50 128 LEU A C 1
ATOM 1006 O O . LEU A 1 128 ? -4.317 -6.941 16.411 1.00 86.50 128 LEU A O 1
ATOM 1010 N N . LYS A 1 129 ? -4.517 -9.058 15.690 1.00 85.19 129 LYS A N 1
ATOM 1011 C CA . LYS A 1 129 ? -4.653 -9.668 17.027 1.00 85.19 129 LYS A CA 1
ATOM 1012 C C . LYS A 1 129 ? -3.551 -9.258 18.014 1.00 85.19 129 LYS A C 1
ATOM 1014 O O . LYS A 1 129 ? -3.835 -9.056 19.185 1.00 85.19 129 LYS A O 1
ATOM 1019 N N . ASN A 1 130 ? -2.319 -9.081 17.531 1.00 84.56 130 ASN A N 1
ATOM 1020 C CA . ASN A 1 130 ? -1.151 -8.739 18.355 1.00 84.56 130 ASN A CA 1
ATOM 1021 C C . ASN A 1 130 ? -0.803 -7.241 18.319 1.00 84.56 130 ASN A C 1
ATOM 1023 O O . ASN A 1 130 ? 0.214 -6.833 18.870 1.00 84.56 130 ASN A O 1
ATOM 1027 N N . LEU A 1 131 ? -1.605 -6.424 17.635 1.00 83.56 131 LEU A N 1
ATOM 1028 C CA . LEU A 1 131 ? -1.300 -5.016 17.406 1.00 83.56 131 LEU A CA 1
ATOM 1029 C C . LEU A 1 131 ? -1.890 -4.140 18.519 1.00 83.56 131 LEU A C 1
ATOM 1031 O O . LEU A 1 131 ? -2.888 -3.475 18.293 1.00 83.56 131 LEU A O 1
ATOM 1035 N N . ASP A 1 132 ? -1.368 -4.182 19.738 1.00 80.12 132 ASP A N 1
ATOM 1036 C CA . ASP A 1 132 ? -1.856 -3.329 20.839 1.00 80.12 132 ASP A CA 1
ATOM 1037 C C . ASP A 1 132 ? -0.924 -2.125 21.034 1.00 80.12 132 ASP A C 1
ATOM 1039 O O . ASP A 1 132 ? -0.088 -2.096 21.936 1.00 80.12 132 ASP A O 1
ATOM 1043 N N . LEU A 1 133 ? -0.989 -1.177 20.092 1.00 78.19 133 LEU A N 1
ATOM 1044 C CA . LEU A 1 133 ? -0.185 0.046 20.114 1.00 78.19 133 LEU A CA 1
ATOM 1045 C C . LEU A 1 133 ? -1.078 1.253 20.415 1.00 78.19 133 LEU A C 1
ATOM 1047 O O . LEU A 1 133 ? -2.139 1.371 19.800 1.00 78.19 133 LEU A O 1
ATOM 1051 N N . PRO A 1 134 ? -0.656 2.154 21.325 1.00 77.50 134 PRO A N 1
ATOM 1052 C CA . PRO A 1 134 ? -1.469 3.300 21.714 1.00 77.50 134 PRO A CA 1
ATOM 1053 C C . PRO A 1 134 ? -1.597 4.320 20.582 1.00 77.50 134 PRO A C 1
ATOM 1055 O O . PRO A 1 134 ? -2.684 4.850 20.379 1.00 77.50 134 PRO A O 1
ATOM 1058 N N . ASP A 1 135 ? -0.517 4.535 19.823 1.00 91.12 135 ASP A N 1
ATOM 1059 C CA . ASP A 1 135 ? -0.434 5.552 18.781 1.00 91.12 135 ASP A CA 1
ATOM 1060 C C . ASP A 1 135 ? 0.174 4.998 17.489 1.00 91.12 135 ASP A C 1
ATOM 1062 O O . ASP A 1 135 ? 1.078 4.157 17.501 1.00 91.12 135 ASP A O 1
ATOM 1066 N N . PHE A 1 136 ? -0.285 5.546 16.367 1.00 92.56 136 PHE A N 1
ATOM 1067 C CA . PHE A 1 136 ? 0.240 5.301 15.029 1.00 92.56 136 PHE A CA 1
ATOM 1068 C C . PHE A 1 136 ? 0.681 6.619 14.409 1.00 92.56 136 PHE A C 1
ATOM 1070 O O . PHE A 1 136 ? 0.044 7.656 14.599 1.00 92.56 136 PHE A O 1
ATOM 1077 N N . PHE A 1 137 ? 1.780 6.586 13.660 1.00 93.62 137 PHE A N 1
ATOM 1078 C CA . PHE A 1 137 ? 2.241 7.765 12.946 1.00 93.62 137 PHE A CA 1
ATOM 1079 C C . PHE A 1 137 ? 1.374 7.999 11.708 1.00 93.62 137 PHE A C 1
ATOM 1081 O O . PHE A 1 137 ? 1.322 7.150 10.820 1.00 93.62 137 PHE A O 1
ATOM 1088 N N . GLN A 1 138 ? 0.732 9.162 11.652 1.00 94.25 138 GLN A N 1
ATOM 1089 C CA . GLN A 1 138 ? -0.081 9.617 10.533 1.00 94.25 138 GLN A CA 1
ATOM 1090 C C . GLN A 1 138 ? 0.586 10.791 9.820 1.00 94.25 138 GLN A C 1
ATOM 1092 O O . GLN A 1 138 ? 1.159 11.690 10.442 1.00 94.25 138 GLN A O 1
ATOM 1097 N N . LEU A 1 139 ? 0.504 10.769 8.493 1.00 93.25 139 LEU A N 1
ATOM 1098 C CA . LEU A 1 139 ? 0.919 11.862 7.622 1.00 93.25 139 LEU A CA 1
ATOM 1099 C C . LEU A 1 139 ? 0.080 11.812 6.343 1.00 93.25 139 LEU A C 1
ATOM 1101 O O . LEU A 1 139 ? 0.547 11.346 5.306 1.00 93.25 139 LEU A O 1
ATOM 1105 N N . HIS A 1 140 ? -1.181 12.238 6.429 1.00 91.44 140 HIS A N 1
ATOM 1106 C CA . HIS A 1 140 ? -2.075 12.250 5.270 1.00 91.44 140 HIS A CA 1
ATOM 1107 C C . HIS A 1 140 ? -3.118 13.375 5.321 1.00 91.44 140 HIS A C 1
ATOM 1109 O O . HIS A 1 140 ? -3.531 13.866 6.375 1.00 91.44 140 HIS A O 1
ATOM 1115 N N . TYR A 1 141 ? -3.539 13.783 4.124 1.00 93.00 141 TYR A N 1
ATOM 1116 C CA . TYR A 1 141 ? -4.570 14.799 3.884 1.00 93.00 141 TYR A CA 1
ATOM 1117 C C . TYR A 1 141 ? -5.844 14.205 3.274 1.00 93.00 141 TYR A C 1
ATOM 1119 O O . TYR A 1 141 ? -6.872 14.880 3.225 1.00 93.00 141 TYR A O 1
ATOM 1127 N N . ASP A 1 142 ? -5.776 12.937 2.876 1.00 94.06 142 ASP A N 1
ATOM 1128 C CA . ASP A 1 142 ? -6.832 12.201 2.200 1.00 94.06 142 ASP A CA 1
ATOM 1129 C C . ASP A 1 142 ? -7.177 10.935 3.001 1.00 94.06 142 ASP A C 1
ATOM 1131 O O . ASP A 1 142 ? -6.318 10.336 3.656 1.00 94.06 142 ASP A O 1
ATOM 1135 N N . VAL A 1 143 ? -8.446 10.543 2.960 1.00 94.19 143 VAL A N 1
ATOM 1136 C CA . VAL A 1 143 ? -9.022 9.322 3.546 1.00 94.19 143 VAL A CA 1
ATOM 1137 C C . VAL A 1 143 ? -9.875 8.625 2.492 1.00 94.19 143 VAL A C 1
ATOM 1139 O O . VAL A 1 143 ? -10.240 9.241 1.495 1.00 94.19 143 VAL A O 1
ATOM 1142 N N . PHE A 1 144 ? -10.214 7.356 2.691 1.00 95.75 144 PHE A N 1
ATOM 1143 C CA . PHE A 1 144 ? -11.019 6.594 1.737 1.00 95.75 144 PHE A CA 1
ATOM 1144 C C . PHE A 1 144 ? -12.209 5.910 2.403 1.00 95.75 144 PHE A C 1
ATOM 1146 O O . PHE A 1 144 ? -12.152 5.523 3.570 1.00 95.75 144 PHE A O 1
ATOM 1153 N N . ASP A 1 145 ? -13.284 5.754 1.633 1.00 95.75 145 ASP A N 1
ATOM 1154 C CA . ASP A 1 145 ? -14.402 4.892 2.002 1.00 95.75 145 ASP A CA 1
ATOM 1155 C C . ASP A 1 145 ? -13.946 3.426 2.057 1.00 95.75 145 ASP A C 1
ATOM 1157 O O . ASP A 1 145 ? -13.024 3.018 1.351 1.00 95.75 145 ASP A O 1
ATOM 1161 N N . LEU A 1 146 ? -14.620 2.599 2.855 1.00 94.62 146 LEU A N 1
ATOM 1162 C CA . LEU A 1 146 ? -14.353 1.162 2.864 1.00 94.62 146 LEU A CA 1
ATOM 1163 C C . LEU A 1 146 ? -14.774 0.548 1.509 1.00 94.62 146 LEU A C 1
ATOM 1165 O O . LEU A 1 146 ? -15.949 0.673 1.146 1.00 94.62 146 LEU A O 1
ATOM 1169 N N . PRO A 1 147 ? -13.872 -0.126 0.764 1.00 95.31 147 PRO A N 1
ATOM 1170 C CA . PRO A 1 147 ? -14.238 -0.781 -0.490 1.00 95.31 147 PRO A CA 1
ATOM 1171 C C . PRO A 1 147 ? -15.319 -1.850 -0.297 1.00 95.31 147 PRO A C 1
ATOM 1173 O O . PRO A 1 147 ? -15.422 -2.481 0.758 1.00 95.31 147 PRO A O 1
ATOM 1176 N N . GLY A 1 148 ? -16.115 -2.098 -1.338 1.00 93.88 148 GLY A N 1
ATOM 1177 C CA . GLY A 1 148 ? -17.141 -3.140 -1.303 1.00 93.88 148 GLY A CA 1
ATOM 1178 C C . GLY A 1 148 ? -16.537 -4.518 -1.007 1.00 93.88 148 GLY A C 1
ATOM 1179 O O . GLY A 1 148 ? -15.607 -4.945 -1.682 1.00 93.88 148 GLY A O 1
ATOM 1180 N N . GLY A 1 149 ? -17.064 -5.214 0.004 1.00 91.00 149 GLY A N 1
ATOM 1181 C CA . GLY A 1 149 ? -16.564 -6.528 0.430 1.00 91.00 149 GLY A CA 1
ATOM 1182 C C . GLY A 1 149 ? -15.347 -6.489 1.362 1.00 91.00 149 GLY A C 1
ATOM 1183 O O . GLY A 1 149 ? -14.963 -7.536 1.882 1.00 91.00 149 GLY A O 1
ATOM 1184 N N . ALA A 1 150 ? -14.772 -5.312 1.625 1.00 92.69 150 ALA A N 1
ATOM 1185 C CA . ALA A 1 150 ? -13.726 -5.159 2.627 1.00 92.69 150 ALA A CA 1
ATOM 1186 C C . ALA A 1 150 ? -14.305 -5.176 4.052 1.00 92.69 150 ALA A C 1
ATOM 1188 O O . ALA A 1 150 ? -15.485 -4.899 4.283 1.00 92.69 150 ALA A O 1
ATOM 1189 N N . VAL A 1 151 ? -13.448 -5.499 5.020 1.00 89.38 151 VAL A N 1
ATOM 1190 C CA . VAL A 1 151 ? -13.773 -5.513 6.450 1.00 89.38 151 VAL A CA 1
ATOM 1191 C C . VAL A 1 151 ? -12.903 -4.468 7.138 1.00 89.38 151 VAL A C 1
ATOM 1193 O O . VAL A 1 151 ? -11.691 -4.456 6.930 1.00 89.38 151 VAL A O 1
ATOM 1196 N N . ASN A 1 152 ? -13.539 -3.601 7.926 1.00 84.69 152 ASN A N 1
ATOM 1197 C CA . ASN A 1 152 ? -12.868 -2.664 8.830 1.00 84.69 152 ASN A CA 1
ATOM 1198 C C . ASN A 1 152 ? -12.455 -3.362 10.134 1.00 84.69 152 ASN A C 1
ATOM 1200 O O . ASN A 1 152 ? -13.158 -4.327 10.520 1.00 84.69 152 ASN A O 1
#

Radius of gyration: 15.64 Å; chains: 1; bounding box: 33×42×37 Å

Foldseek 3Di:
DDAQAAEEEAADPPDDPPCVVVVCVVVVGHYDYDYVNVVDDDDDLVRHQAYEYEADPDALPVCVVRVVLVVLLVVLVVCVVVVRYYHAYHRRVNSPQVSLPKDKDFDPDFQAAWDADDDDFDCVPVVCVPPPDGTDGGGDRMDIDHHPPDTD

pLDDT: mean 92.72, std 6.7, range [54.81, 98.62]

Sequence (152 aa):
MPLMPIWIIRHVDHERLGHIPSILDELKLPYHSISLSLNDPLPNLDEVSGIISMGGPMSAYDKDQHHWIEKEEAFLRSAHERDIPILGICLGGQILAQAFGAKIHKTPKCELGWLPLTKTGNQNNPLLKNLDLPDFFQLHYDVFDLPGGAVN